Protein AF-A0A943B0F4-F1 (afdb_monomer_lite)

Secondary structure (DSSP, 8-state):
--S--SS--SHHHHHHHHHHHHTTSS-HHHHHHHHHHHHHTTEEEEEEEEE-TTSSEEEEE--SS--TTPBPBBTTB--BEEEEEEEEE-TTT--EE-HHHHHHH--TTPEEEEEEEESSPPPTT--EEEEEPSS-HHHHHT--HHHHHHHHHHT-

Sequence (156 aa):
MKGFPKVIKTKSDLVNTFKLVKRGRLEKEDWLAAVEKLENQNWIMCPVIELSEDRKTVTIMYCAEVEEGQKIKNGAVYPTVQGIKIVHINKDTGEEQTAAENLETGQNNDIVHTVLSISKALNMGSTEIGIPAEVTFYDRLGITEEEVEAMKGELA

Foldseek 3Di:
DPPQPPADQAPCSLVVVLVCCVVVNDPLVVSVVRVVVLQLVQFDKWFWPDADPQQQKTKTQDDPLDDAQFWKDAPVDTWGFHDKDKWWAAPVPRDTDDPVVCVVVVDPRTGIIIMTGTPHHHDPPGGIMTDGDPAGSCNSHVHDPVRVVVSNVVVD

Structure (mmCIF, N/CA/C/O backbone):
data_AF-A0A943B0F4-F1
#
_entry.id   AF-A0A943B0F4-F1
#
loop_
_atom_site.group_PDB
_atom_site.id
_atom_site.type_symbol
_atom_site.label_atom_id
_atom_site.label_alt_id
_atom_site.label_comp_id
_atom_site.label_asym_id
_atom_site.label_entity_id
_atom_site.label_seq_id
_atom_site.pdbx_PDB_ins_code
_atom_site.Cartn_x
_atom_site.Cartn_y
_atom_site.Cartn_z
_atom_site.occupancy
_atom_site.B_iso_or_equiv
_atom_site.auth_seq_id
_atom_site.auth_comp_id
_atom_site.auth_asym_id
_atom_site.auth_atom_id
_atom_site.pdbx_PDB_model_num
ATOM 1 N N . MET A 1 1 ? 4.539 18.997 -20.593 1.00 51.25 1 MET A N 1
ATOM 2 C CA . MET A 1 1 ? 5.064 17.752 -21.197 1.00 51.25 1 MET A CA 1
ATOM 3 C C . MET A 1 1 ? 4.232 17.389 -22.428 1.00 51.25 1 MET A C 1
ATOM 5 O O . MET A 1 1 ? 3.047 17.110 -22.290 1.00 51.25 1 MET A O 1
ATOM 9 N N . LYS A 1 2 ? 4.793 17.466 -23.645 1.00 51.94 2 LYS A N 1
ATOM 10 C CA . LYS A 1 2 ? 4.123 16.984 -24.872 1.00 51.94 2 LYS A CA 1
ATOM 11 C C . LYS A 1 2 ? 4.517 15.520 -25.083 1.00 51.94 2 LYS A C 1
ATOM 13 O O . LYS A 1 2 ? 5.693 15.243 -25.259 1.00 51.94 2 LYS A O 1
ATOM 18 N N . GLY A 1 3 ? 3.545 14.609 -25.077 1.00 62.16 3 GLY A N 1
ATOM 19 C CA . GLY A 1 3 ? 3.764 13.188 -25.387 1.00 62.16 3 GLY A CA 1
ATOM 20 C C . GLY A 1 3 ? 3.802 12.235 -24.189 1.00 62.16 3 GLY A C 1
ATOM 21 O O . GLY A 1 3 ? 3.846 11.029 -24.412 1.00 62.16 3 GLY A O 1
ATOM 22 N N . PHE A 1 4 ? 3.725 12.731 -22.947 1.00 68.31 4 PHE A N 1
ATOM 23 C CA . PHE A 1 4 ? 3.530 11.863 -21.785 1.00 68.31 4 PHE A CA 1
ATOM 24 C C . PHE A 1 4 ? 2.035 11.557 -21.597 1.00 68.31 4 PHE A C 1
ATOM 26 O O . PHE A 1 4 ? 1.239 12.500 -21.502 1.00 68.31 4 PHE A O 1
ATOM 33 N N . PRO A 1 5 ? 1.612 10.281 -21.577 1.00 67.94 5 PRO A N 1
ATOM 34 C CA . PRO A 1 5 ? 0.228 9.941 -21.294 1.00 67.94 5 PRO A CA 1
ATOM 35 C C . PRO A 1 5 ? -0.136 10.411 -19.885 1.00 67.94 5 PRO A C 1
ATOM 37 O O . PRO A 1 5 ? 0.586 10.169 -18.924 1.00 67.94 5 PRO A O 1
ATOM 40 N N . LYS A 1 6 ? -1.294 11.067 -19.754 1.00 69.38 6 LYS A N 1
ATOM 41 C CA . LYS A 1 6 ? -1.785 11.580 -18.463 1.00 69.38 6 LYS A CA 1
ATOM 42 C C . LYS A 1 6 ? -1.929 10.470 -17.410 1.00 69.38 6 LYS A C 1
ATOM 44 O O . LYS A 1 6 ? -1.858 10.750 -16.217 1.00 69.38 6 LYS A O 1
ATOM 49 N N . VAL A 1 7 ? -2.173 9.235 -17.854 1.00 72.81 7 VAL A N 1
ATOM 50 C CA . VAL A 1 7 ? -2.306 8.038 -17.017 1.00 72.81 7 VAL A CA 1
ATOM 51 C C . VAL A 1 7 ? -1.749 6.840 -17.789 1.00 72.81 7 VAL A C 1
ATOM 53 O O . VAL A 1 7 ? -2.178 6.604 -18.917 1.00 72.81 7 VAL A O 1
ATOM 56 N N . ILE A 1 8 ? -0.832 6.083 -17.184 1.00 85.69 8 ILE A N 1
ATOM 57 C CA . ILE A 1 8 ? -0.381 4.775 -17.683 1.00 85.69 8 ILE A CA 1
ATOM 58 C C . ILE A 1 8 ? -1.457 3.751 -17.305 1.00 85.69 8 ILE A C 1
ATOM 60 O O . ILE A 1 8 ? -1.758 3.599 -16.123 1.00 85.69 8 ILE A O 1
ATOM 64 N N . LYS A 1 9 ? -2.081 3.099 -18.294 1.00 83.75 9 LYS A N 1
ATOM 65 C CA . LYS A 1 9 ? -3.195 2.159 -18.060 1.00 83.75 9 LYS A CA 1
ATOM 66 C C . LYS A 1 9 ? -2.893 0.730 -18.491 1.00 83.75 9 LYS A C 1
ATOM 68 O O . LYS A 1 9 ? -3.594 -0.181 -18.070 1.00 83.75 9 LYS A O 1
ATOM 73 N N . THR A 1 10 ? -1.894 0.537 -19.346 1.00 88.94 10 THR A N 1
ATOM 74 C CA . THR A 1 10 ? -1.542 -0.770 -19.907 1.00 88.94 10 THR A CA 1
ATOM 75 C C . THR A 1 10 ? -0.038 -1.021 -19.820 1.00 88.94 10 THR A C 1
ATOM 77 O O . THR A 1 10 ? 0.756 -0.077 -19.779 1.00 88.94 10 THR A O 1
ATOM 80 N N . LYS A 1 11 ? 0.378 -2.295 -19.873 1.00 90.44 11 LYS A N 1
ATOM 81 C CA . LYS A 1 11 ? 1.797 -2.668 -20.027 1.00 90.44 11 LYS A CA 1
ATOM 82 C C . LYS A 1 11 ? 2.447 -1.974 -21.224 1.00 90.44 11 LYS A C 1
ATOM 84 O O . LYS A 1 11 ? 3.578 -1.504 -21.134 1.00 90.44 11 LYS A O 1
ATOM 89 N N . SER A 1 12 ? 1.716 -1.861 -22.334 1.00 89.62 12 SER A N 1
ATOM 90 C CA . SER A 1 12 ? 2.206 -1.178 -23.534 1.00 89.62 12 SER A CA 1
ATOM 91 C C . SER A 1 12 ? 2.484 0.302 -23.281 1.00 89.62 12 SER A C 1
ATOM 93 O O . SER A 1 12 ? 3.506 0.801 -23.746 1.00 89.62 12 SER A O 1
ATOM 95 N N . ASP A 1 13 ? 1.631 0.998 -22.524 1.00 89.94 13 ASP A N 1
ATOM 96 C CA . ASP A 1 13 ? 1.866 2.401 -22.164 1.00 89.94 13 ASP A CA 1
ATOM 97 C C . ASP A 1 13 ? 3.164 2.552 -21.369 1.00 89.94 13 ASP A C 1
ATOM 99 O O . ASP A 1 13 ? 3.991 3.391 -21.722 1.00 89.94 13 ASP A O 1
ATOM 103 N N . LEU A 1 14 ? 3.372 1.707 -20.353 1.00 90.88 14 LEU A N 1
ATOM 104 C CA . LEU A 1 14 ? 4.563 1.737 -19.498 1.00 90.88 14 LEU A CA 1
ATOM 105 C C . LEU A 1 14 ? 5.852 1.497 -20.301 1.00 90.88 14 LEU A C 1
ATOM 107 O O . LEU A 1 14 ? 6.815 2.258 -20.198 1.00 90.88 14 LEU A O 1
ATOM 111 N N . VAL A 1 15 ? 5.852 0.475 -21.160 1.00 91.44 15 VAL A N 1
ATOM 112 C CA . VAL A 1 15 ? 7.007 0.136 -22.007 1.00 91.44 15 VAL A CA 1
ATOM 113 C C . VAL A 1 15 ? 7.262 1.216 -23.064 1.00 91.44 15 VAL A C 1
ATOM 115 O O . VAL A 1 15 ? 8.411 1.520 -23.396 1.00 91.44 15 VAL A O 1
ATOM 118 N N . ASN A 1 16 ? 6.211 1.812 -23.627 1.00 91.62 16 ASN A N 1
ATOM 119 C CA . ASN A 1 16 ? 6.355 2.863 -24.630 1.00 91.62 16 ASN A CA 1
ATOM 120 C C . ASN A 1 16 ? 6.892 4.159 -24.022 1.00 91.62 16 ASN A C 1
ATOM 122 O O . ASN A 1 16 ? 7.775 4.774 -24.621 1.00 91.62 16 ASN A O 1
ATOM 126 N N . THR A 1 17 ? 6.416 4.563 -22.841 1.00 90.25 17 THR A N 1
ATOM 127 C CA . THR A 1 17 ? 6.952 5.741 -22.147 1.00 90.25 17 THR A CA 1
ATOM 128 C C . THR A 1 17 ? 8.404 5.526 -21.734 1.00 90.25 17 THR A C 1
ATOM 130 O O . THR A 1 17 ? 9.217 6.415 -21.967 1.00 90.25 17 THR A O 1
ATOM 133 N N . PHE A 1 18 ? 8.773 4.326 -21.278 1.00 91.69 18 PHE A N 1
ATOM 134 C CA . PHE A 1 18 ? 10.168 3.955 -21.018 1.00 91.69 18 PHE A CA 1
ATOM 135 C C . PHE A 1 18 ? 11.050 4.103 -22.272 1.00 91.69 18 PHE A C 1
ATOM 137 O O . PHE A 1 18 ? 12.102 4.745 -22.246 1.00 91.69 18 PHE A O 1
ATOM 144 N N . LYS A 1 19 ? 10.590 3.607 -23.430 1.00 91.19 19 LYS A N 1
ATOM 145 C CA . LYS A 1 19 ? 11.293 3.794 -24.715 1.00 91.19 19 LYS A CA 1
ATOM 146 C C . LYS A 1 19 ? 11.441 5.268 -25.105 1.00 91.19 19 LYS A C 1
ATOM 148 O O . LYS A 1 19 ? 12.410 5.611 -25.782 1.00 91.19 19 LYS A O 1
ATOM 153 N N . LEU A 1 20 ? 10.497 6.137 -24.732 1.00 90.19 20 LEU A N 1
ATOM 154 C CA . LEU A 1 20 ? 10.616 7.581 -24.960 1.00 90.19 20 LEU A CA 1
ATOM 155 C C . LEU A 1 20 ? 11.702 8.205 -24.079 1.00 90.19 20 LEU A C 1
ATOM 157 O O . LEU A 1 20 ? 12.449 9.037 -24.598 1.00 90.19 20 LEU A O 1
ATOM 161 N N . VAL A 1 21 ? 11.850 7.758 -22.824 1.00 91.75 21 VAL A N 1
ATOM 162 C CA . VAL A 1 21 ? 12.970 8.165 -21.954 1.00 91.75 21 VAL A CA 1
ATOM 163 C C . VAL A 1 21 ? 14.299 7.785 -22.596 1.00 91.75 21 VAL A C 1
ATOM 165 O O . VAL A 1 21 ? 15.144 8.649 -22.816 1.00 91.75 21 VAL A O 1
ATOM 168 N N . LYS A 1 22 ? 14.452 6.525 -23.030 1.00 91.44 22 LYS A N 1
ATOM 169 C CA . LYS A 1 22 ? 15.684 6.056 -23.700 1.00 91.44 22 LYS A CA 1
ATOM 170 C C . LYS A 1 22 ? 16.023 6.830 -24.977 1.00 91.44 22 LYS A C 1
ATOM 172 O O . LYS A 1 22 ? 17.177 6.873 -25.388 1.00 91.44 22 LYS A O 1
ATOM 177 N N . ARG A 1 23 ? 15.025 7.429 -25.633 1.00 91.44 23 ARG A N 1
ATOM 178 C CA . ARG A 1 23 ? 15.192 8.254 -26.842 1.00 91.44 23 ARG A CA 1
ATOM 179 C C . ARG A 1 23 ? 15.395 9.743 -26.536 1.00 91.44 23 ARG A C 1
ATOM 181 O O . ARG A 1 23 ? 15.400 10.535 -27.476 1.00 91.44 23 ARG A O 1
ATOM 188 N N . GLY A 1 24 ? 15.493 10.132 -25.263 1.00 87.94 24 GLY A N 1
ATOM 189 C CA . GLY A 1 24 ? 15.621 11.527 -24.831 1.00 87.94 24 GLY A CA 1
ATOM 190 C C . GLY A 1 24 ? 14.386 12.382 -25.127 1.00 87.94 24 GLY A C 1
ATOM 191 O O . GLY A 1 24 ? 14.488 13.599 -25.231 1.00 87.94 24 GLY A O 1
ATOM 192 N N . ARG A 1 25 ? 13.218 11.756 -25.329 1.00 87.38 25 ARG A N 1
ATOM 193 C CA . ARG A 1 25 ? 11.948 12.445 -25.629 1.00 87.38 25 ARG A CA 1
ATOM 194 C C . ARG A 1 25 ? 11.052 12.621 -24.404 1.00 87.38 25 ARG A C 1
ATOM 196 O O . ARG A 1 25 ? 9.992 13.232 -24.522 1.00 87.38 25 ARG A O 1
ATOM 203 N N . LEU A 1 26 ? 11.454 12.059 -23.270 1.00 87.62 26 LEU A N 1
ATOM 204 C CA . LEU A 1 26 ? 10.795 12.166 -21.977 1.00 87.62 26 LEU A CA 1
ATOM 205 C C . LEU A 1 26 ? 11.875 12.227 -20.895 1.00 87.62 26 LEU A C 1
ATOM 207 O O . LEU A 1 26 ? 12.893 11.544 -21.017 1.00 87.62 26 LEU A O 1
ATOM 211 N N . GLU A 1 27 ? 11.661 13.032 -19.861 1.00 89.44 27 GLU A N 1
ATOM 212 C CA . GLU A 1 27 ? 12.591 13.113 -18.739 1.00 89.44 27 GLU A CA 1
ATOM 213 C C . GLU A 1 27 ? 12.502 11.839 -17.895 1.00 89.44 27 GLU A C 1
ATOM 215 O O . GLU A 1 27 ? 11.419 11.295 -17.664 1.00 89.44 27 GLU A O 1
ATOM 220 N N . LYS A 1 28 ? 13.653 11.334 -17.440 1.00 90.50 28 LYS A N 1
ATOM 221 C CA . LYS A 1 28 ? 13.685 10.119 -16.616 1.00 90.50 28 LYS A CA 1
ATOM 222 C C . LYS A 1 28 ? 12.927 10.306 -15.303 1.00 90.50 28 LYS A C 1
ATOM 224 O O . LYS A 1 28 ? 12.250 9.387 -14.860 1.00 90.50 28 LYS A O 1
ATOM 229 N N . GLU A 1 29 ? 13.003 11.503 -14.725 1.00 90.19 29 GLU A N 1
ATOM 230 C CA . GLU A 1 29 ? 12.347 11.846 -13.463 1.00 90.19 29 GLU A CA 1
ATOM 231 C C . GLU A 1 29 ? 10.821 11.827 -13.600 1.00 90.19 29 GLU A C 1
ATOM 233 O O . GLU A 1 29 ? 10.146 11.277 -12.735 1.00 90.19 29 GLU A O 1
ATOM 238 N N . ASP A 1 30 ? 10.278 12.306 -14.726 1.00 88.88 30 ASP A N 1
ATOM 239 C CA . ASP A 1 30 ? 8.839 12.232 -15.016 1.00 88.88 30 ASP A CA 1
ATOM 240 C C . ASP A 1 30 ? 8.344 10.785 -15.092 1.00 88.88 30 ASP A C 1
ATOM 242 O O . ASP A 1 30 ? 7.264 10.449 -14.598 1.00 88.88 30 ASP A O 1
ATOM 246 N N . TRP A 1 31 ? 9.133 9.911 -15.725 1.00 91.12 31 TRP A N 1
ATOM 247 C CA . TRP A 1 31 ? 8.792 8.497 -15.824 1.00 91.12 31 TRP A CA 1
ATOM 248 C C . TRP A 1 31 ? 8.869 7.806 -14.461 1.00 91.12 31 TRP A C 1
ATOM 250 O O . TRP A 1 31 ? 7.933 7.097 -14.095 1.00 91.12 31 TRP A O 1
ATOM 260 N N . LEU A 1 32 ? 9.928 8.060 -13.685 1.00 91.31 32 LEU A N 1
ATOM 261 C CA . LEU A 1 32 ? 10.082 7.521 -12.332 1.00 91.31 32 LEU A CA 1
ATOM 262 C C . LEU A 1 32 ? 8.949 7.981 -11.410 1.00 91.31 32 LEU A C 1
ATOM 264 O O . LEU A 1 32 ? 8.356 7.150 -10.732 1.00 91.31 32 LEU A O 1
ATOM 268 N N . ALA A 1 33 ? 8.569 9.260 -11.452 1.00 89.88 33 ALA A N 1
ATOM 269 C CA . ALA A 1 33 ? 7.443 9.782 -10.679 1.00 89.88 33 ALA A CA 1
ATOM 270 C C . ALA A 1 33 ? 6.109 9.122 -11.073 1.00 89.88 33 ALA A C 1
ATOM 272 O O . ALA A 1 33 ? 5.242 8.880 -10.231 1.00 89.88 33 ALA A O 1
ATOM 273 N N . ALA A 1 34 ? 5.921 8.796 -12.355 1.00 89.88 34 ALA A N 1
ATOM 274 C CA . ALA A 1 34 ? 4.735 8.076 -12.800 1.00 89.88 34 ALA A CA 1
ATOM 275 C C . ALA A 1 34 ? 4.721 6.611 -12.348 1.00 89.88 34 ALA A C 1
ATOM 277 O O . ALA A 1 34 ? 3.652 6.109 -11.996 1.00 89.88 34 ALA A O 1
ATOM 278 N N . VAL A 1 35 ? 5.876 5.939 -12.336 1.00 90.56 35 VAL A N 1
ATOM 279 C CA . VAL A 1 35 ? 6.005 4.582 -11.788 1.00 90.56 35 VAL A CA 1
ATOM 280 C C . VAL A 1 35 ? 5.783 4.585 -10.281 1.00 90.56 35 VAL A C 1
ATOM 282 O O . VAL A 1 35 ? 4.968 3.804 -9.807 1.00 90.56 35 VAL A O 1
ATOM 285 N N . GLU A 1 36 ? 6.372 5.526 -9.546 1.00 89.31 36 GLU A N 1
ATOM 286 C CA . GLU A 1 36 ? 6.136 5.681 -8.107 1.00 89.31 36 GLU A CA 1
ATOM 287 C C . GLU A 1 36 ? 4.648 5.921 -7.811 1.00 89.31 36 GLU A C 1
ATOM 289 O O . GLU A 1 36 ? 4.076 5.368 -6.872 1.00 89.31 36 GLU A O 1
ATOM 294 N N . LYS A 1 37 ? 3.961 6.699 -8.656 1.00 88.50 37 LYS A N 1
ATOM 295 C CA . LYS A 1 37 ? 2.512 6.882 -8.548 1.00 88.50 37 LYS A CA 1
ATOM 296 C C . LYS A 1 37 ? 1.732 5.586 -8.788 1.00 88.50 37 LYS A C 1
ATOM 298 O O . LYS A 1 37 ? 0.715 5.389 -8.129 1.00 88.50 37 LYS A O 1
ATOM 303 N N . LEU A 1 38 ? 2.165 4.728 -9.715 1.00 89.75 38 LEU A N 1
ATOM 304 C CA . LEU A 1 38 ? 1.570 3.401 -9.918 1.00 89.75 38 LEU A CA 1
ATOM 305 C C . LEU A 1 38 ? 1.830 2.489 -8.713 1.00 89.75 38 LEU A C 1
ATOM 307 O O . LEU A 1 38 ? 0.905 1.834 -8.246 1.00 89.75 38 LEU A O 1
ATOM 311 N N . GLU A 1 39 ? 3.041 2.504 -8.163 1.00 88.81 39 GLU A N 1
ATOM 312 C CA . GLU A 1 39 ? 3.407 1.754 -6.958 1.00 88.81 39 GLU A CA 1
ATOM 313 C C . GLU A 1 39 ? 2.615 2.210 -5.737 1.00 88.81 39 GLU A C 1
ATOM 315 O O . GLU A 1 39 ? 2.178 1.390 -4.934 1.00 88.81 39 GLU A O 1
ATOM 320 N N . ASN A 1 40 ? 2.349 3.509 -5.610 1.00 88.06 40 ASN A N 1
ATOM 321 C CA . ASN A 1 40 ? 1.488 4.030 -4.555 1.00 88.06 40 ASN A CA 1
ATOM 322 C C . ASN A 1 40 ? 0.030 3.557 -4.690 1.00 88.06 40 ASN A C 1
ATOM 324 O O . ASN A 1 40 ? -0.665 3.512 -3.684 1.00 88.06 40 ASN A O 1
ATOM 328 N N . GLN A 1 41 ? -0.427 3.130 -5.876 1.00 86.69 41 GLN A N 1
ATOM 329 C CA . GLN A 1 41 ? -1.742 2.486 -6.028 1.00 86.69 41 GLN A CA 1
ATOM 330 C C . GLN A 1 41 ? -1.778 1.044 -5.505 1.00 86.69 41 GLN A C 1
ATOM 332 O O . GLN A 1 41 ? -2.866 0.492 -5.386 1.00 86.69 41 GLN A O 1
ATOM 337 N N . ASN A 1 42 ? -0.631 0.435 -5.181 1.00 90.94 42 ASN A N 1
ATOM 338 C CA . ASN A 1 42 ? -0.589 -0.855 -4.480 1.00 90.94 42 ASN A CA 1
ATOM 339 C C . ASN A 1 42 ? -0.958 -0.723 -3.001 1.00 90.94 42 ASN A C 1
ATOM 341 O O . ASN A 1 42 ? -1.013 -1.727 -2.299 1.00 90.94 42 ASN A O 1
ATOM 345 N N . TRP A 1 43 ? -1.172 0.503 -2.524 1.00 92.06 43 TRP A N 1
ATOM 346 C CA . TRP A 1 43 ? -1.506 0.799 -1.145 1.00 92.06 43 TRP A CA 1
ATOM 347 C C . TRP A 1 43 ? -2.845 1.531 -1.093 1.00 92.06 43 TRP A C 1
ATOM 349 O O . TRP A 1 43 ? -3.033 2.576 -1.717 1.00 92.06 43 TRP A O 1
ATOM 359 N N . ILE A 1 44 ? -3.776 0.993 -0.318 1.00 92.00 44 ILE A N 1
ATOM 360 C CA . ILE A 1 44 ? -4.990 1.677 0.108 1.00 92.00 44 ILE A CA 1
ATOM 361 C C . ILE A 1 44 ? -4.573 2.591 1.259 1.00 92.00 44 ILE A C 1
ATOM 363 O O . ILE A 1 44 ? -4.274 2.129 2.360 1.00 92.00 44 ILE A O 1
ATOM 367 N N . MET A 1 45 ? -4.468 3.890 0.982 1.00 91.56 45 MET A N 1
ATOM 368 C CA . MET A 1 45 ? -4.088 4.881 1.988 1.00 91.56 45 MET A CA 1
ATOM 369 C C . MET A 1 45 ? -5.274 5.123 2.925 1.00 91.56 45 MET A C 1
ATOM 371 O O . MET A 1 45 ? -6.245 5.789 2.567 1.00 91.56 45 MET A O 1
ATOM 375 N N . CYS A 1 46 ? -5.197 4.551 4.120 1.00 92.19 46 CYS A N 1
ATOM 376 C CA . CYS A 1 46 ? -6.193 4.673 5.168 1.00 92.19 46 CYS A CA 1
ATOM 377 C C . CYS A 1 46 ? -5.814 5.818 6.117 1.00 92.19 46 CYS A C 1
ATOM 379 O O . CYS A 1 46 ? -4.709 5.809 6.674 1.00 92.19 46 CYS A O 1
ATOM 381 N N . PRO A 1 47 ? -6.708 6.797 6.336 1.00 93.25 47 PRO A N 1
ATOM 382 C CA . PRO A 1 47 ? -6.450 7.890 7.259 1.00 93.25 47 PRO A CA 1
ATOM 383 C C . PRO A 1 47 ? -6.401 7.382 8.703 1.00 93.25 47 PRO A C 1
ATOM 385 O O . PRO A 1 47 ? -7.229 6.572 9.129 1.00 93.25 47 PRO A O 1
ATOM 388 N N . VAL A 1 48 ? -5.425 7.895 9.448 1.00 93.81 48 VAL A N 1
ATOM 389 C CA . VAL A 1 48 ? -5.250 7.650 10.880 1.00 93.81 48 VAL A CA 1
ATOM 390 C C . VAL A 1 48 ? -6.182 8.574 11.652 1.00 93.81 48 VAL A C 1
ATOM 392 O O . VAL A 1 48 ? -6.145 9.790 11.481 1.00 93.81 48 VAL A O 1
ATOM 395 N N . ILE A 1 49 ? -7.012 7.980 12.501 1.00 92.31 49 ILE A N 1
ATOM 396 C CA . ILE A 1 49 ? -7.940 8.676 13.393 1.00 92.31 49 ILE A CA 1
ATOM 397 C C . ILE A 1 49 ? -7.270 8.925 14.743 1.00 92.31 49 ILE A C 1
ATOM 399 O O . ILE A 1 49 ? -7.327 10.028 15.276 1.00 92.31 49 ILE A O 1
ATOM 403 N N . GLU A 1 50 ? -6.593 7.906 15.270 1.00 90.56 50 GLU A N 1
ATOM 404 C CA . GLU A 1 50 ? -5.914 7.963 16.560 1.00 90.56 50 GLU A CA 1
ATOM 405 C C . GLU A 1 50 ? -4.654 7.097 16.536 1.00 90.56 50 GLU A C 1
ATOM 407 O O . GLU A 1 50 ? -4.598 6.061 15.869 1.00 90.56 50 GLU A O 1
ATOM 412 N N . LEU A 1 51 ? -3.631 7.521 17.271 1.00 92.94 51 LEU A N 1
ATOM 413 C CA . LEU A 1 51 ? -2.380 6.795 17.428 1.00 92.94 51 LEU A CA 1
ATOM 414 C C . LEU A 1 51 ? -2.013 6.768 18.909 1.00 92.94 51 LEU A C 1
ATOM 416 O O . LEU A 1 51 ? -1.926 7.819 19.540 1.00 92.94 51 LEU A O 1
ATOM 420 N N . SER A 1 52 ? -1.764 5.575 19.445 1.00 92.81 52 SER A N 1
ATOM 421 C CA . SER A 1 52 ? -1.324 5.403 20.828 1.00 92.81 52 SER A CA 1
ATOM 422 C C . SER A 1 52 ? 0.032 6.069 21.091 1.00 92.81 52 SER A C 1
ATOM 424 O O . SER A 1 52 ? 0.842 6.260 20.179 1.00 92.81 52 SER A O 1
ATOM 426 N N . GLU A 1 53 ? 0.335 6.370 22.356 1.00 88.69 53 GLU A N 1
ATOM 427 C CA . GLU A 1 53 ? 1.611 6.994 22.749 1.00 88.69 53 GLU A CA 1
ATOM 428 C C . GLU A 1 53 ? 2.836 6.145 22.367 1.00 88.69 53 GLU A C 1
ATOM 430 O O . GLU A 1 53 ? 3.862 6.667 21.922 1.00 88.69 53 GLU A O 1
ATOM 435 N N . ASP A 1 54 ? 2.726 4.818 22.482 1.00 91.00 54 ASP A N 1
ATOM 436 C CA . ASP A 1 54 ? 3.770 3.876 22.068 1.00 91.00 54 ASP A CA 1
ATOM 437 C C . ASP A 1 54 ? 3.834 3.685 20.539 1.00 91.00 54 ASP A C 1
ATOM 439 O O . ASP A 1 54 ? 4.780 3.078 20.025 1.00 91.00 54 ASP A O 1
ATOM 443 N N . ARG A 1 55 ? 2.865 4.258 19.807 1.00 92.19 55 ARG A N 1
ATOM 444 C CA . ARG A 1 55 ? 2.700 4.248 18.345 1.00 92.19 55 ARG A CA 1
ATOM 445 C C . ARG A 1 55 ? 2.609 2.852 17.743 1.00 92.19 55 ARG A C 1
ATOM 447 O O . ARG A 1 55 ? 2.920 2.672 16.564 1.00 92.19 55 ARG A O 1
ATOM 454 N N . LYS A 1 56 ? 2.227 1.864 18.551 1.00 94.38 56 LYS A N 1
ATOM 455 C CA . LYS A 1 56 ? 2.036 0.470 18.131 1.00 94.38 56 LYS A CA 1
ATOM 456 C C . LYS A 1 56 ? 0.571 0.062 18.051 1.00 94.38 56 LYS A C 1
ATOM 458 O O . LYS A 1 56 ? 0.289 -1.041 17.594 1.00 94.38 56 LYS A O 1
ATOM 463 N N . THR A 1 57 ? -0.340 0.932 18.470 1.00 94.38 57 THR A N 1
ATOM 464 C CA . THR A 1 57 ? -1.776 0.753 18.282 1.00 94.38 57 THR A CA 1
ATOM 465 C C . THR A 1 57 ? -2.306 1.957 17.525 1.00 94.38 57 THR A C 1
ATOM 467 O O . THR A 1 57 ? -2.116 3.098 17.945 1.00 94.38 57 THR A O 1
ATOM 470 N N . VAL A 1 58 ? -2.919 1.710 16.375 1.00 94.75 58 VAL A N 1
ATOM 471 C CA . VAL A 1 58 ? -3.431 2.762 15.497 1.00 94.75 58 VAL A CA 1
ATOM 472 C C . VAL A 1 58 ? -4.889 2.492 15.175 1.00 94.75 58 VAL A C 1
ATOM 474 O O . VAL A 1 58 ? -5.249 1.380 14.799 1.00 94.75 58 VAL A O 1
ATOM 477 N N . THR A 1 59 ? -5.717 3.517 15.312 1.00 93.88 59 THR A N 1
ATOM 478 C CA . THR A 1 59 ? -7.111 3.508 14.878 1.00 93.88 59 THR A CA 1
ATOM 479 C C . THR A 1 59 ? -7.176 4.197 13.527 1.00 93.88 59 THR A C 1
ATOM 481 O O . THR A 1 59 ? -6.771 5.352 13.392 1.00 93.88 59 THR A O 1
ATOM 484 N N . ILE A 1 60 ? -7.680 3.495 12.522 1.00 94.12 60 ILE A N 1
ATOM 485 C CA . ILE A 1 60 ? -7.900 4.018 11.176 1.00 94.12 60 ILE A CA 1
ATOM 486 C C . ILE A 1 60 ? -9.382 3.997 10.823 1.00 94.12 60 ILE A C 1
ATOM 488 O O . ILE A 1 60 ? -10.179 3.283 11.438 1.00 94.12 60 ILE A O 1
ATOM 492 N N . MET A 1 61 ? -9.745 4.752 9.786 1.00 91.19 61 MET A N 1
ATOM 493 C CA . MET A 1 61 ? -11.038 4.553 9.135 1.00 91.19 61 MET A CA 1
ATOM 494 C C . MET A 1 61 ? -11.180 3.094 8.689 1.00 91.19 61 MET A C 1
ATOM 496 O O . MET A 1 61 ? -10.186 2.473 8.306 1.00 91.19 61 MET A O 1
ATOM 500 N N . TYR A 1 62 ? -12.401 2.554 8.766 1.00 89.62 62 TYR A N 1
ATOM 501 C CA . TYR A 1 62 ? -12.666 1.156 8.439 1.00 89.62 62 TYR A CA 1
ATOM 502 C C . TYR A 1 62 ? -12.039 0.745 7.102 1.00 89.62 62 TYR A C 1
ATOM 504 O O . TYR A 1 62 ? -12.272 1.372 6.067 1.00 89.62 62 TYR A O 1
ATOM 512 N N . CYS A 1 63 ? -11.256 -0.327 7.156 1.00 91.06 63 CYS A N 1
ATOM 513 C CA . CY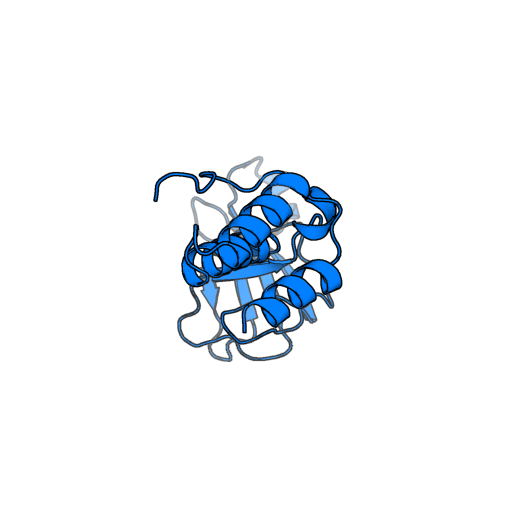S A 1 63 ? -10.653 -0.992 6.012 1.00 91.06 63 CYS A CA 1
ATOM 514 C C . CYS A 1 63 ? -10.861 -2.493 6.201 1.00 91.06 63 CYS A C 1
ATOM 516 O O . CYS A 1 63 ? -10.503 -3.032 7.252 1.00 91.06 63 CYS A O 1
ATOM 518 N N . ALA A 1 64 ? -11.493 -3.133 5.219 1.00 88.88 64 ALA A N 1
ATOM 519 C CA . ALA A 1 64 ? -11.846 -4.551 5.266 1.00 88.88 64 ALA A CA 1
ATOM 520 C C . ALA A 1 64 ? -10.711 -5.443 4.742 1.00 88.88 64 ALA A C 1
ATOM 522 O O . ALA A 1 64 ? -10.657 -6.624 5.056 1.00 88.88 64 ALA A O 1
ATOM 523 N N . GLU A 1 65 ? -9.809 -4.862 3.955 1.00 88.94 65 GLU A N 1
ATOM 524 C CA . GLU A 1 65 ? -8.705 -5.516 3.255 1.00 88.94 65 GLU A CA 1
ATOM 525 C C . GLU A 1 65 ? -7.505 -5.818 4.166 1.00 88.94 65 GLU A C 1
ATOM 527 O O . GLU A 1 65 ? -6.555 -6.483 3.751 1.00 88.94 65 GLU A O 1
ATOM 532 N N . VAL A 1 66 ? -7.524 -5.314 5.404 1.00 92.31 66 VAL A N 1
ATOM 533 C CA . VAL A 1 66 ? -6.448 -5.542 6.367 1.00 92.31 66 VAL A CA 1
ATOM 534 C C . VAL A 1 66 ? -6.563 -6.918 7.013 1.00 92.31 66 VAL A C 1
ATOM 536 O O . VAL A 1 66 ? -7.611 -7.301 7.527 1.00 92.31 66 VAL A O 1
ATOM 539 N N . GLU A 1 67 ? -5.447 -7.639 7.041 1.00 92.38 67 GLU A N 1
ATOM 540 C CA . GLU A 1 67 ? -5.340 -8.974 7.628 1.00 92.38 67 GLU A CA 1
ATOM 541 C C . GLU A 1 67 ? -4.121 -9.081 8.556 1.00 92.38 67 GLU A C 1
ATOM 543 O O . GLU A 1 67 ? -3.118 -8.370 8.415 1.00 92.38 67 GLU A O 1
ATOM 548 N N . GLU A 1 68 ? -4.196 -9.982 9.536 1.00 93.88 68 GLU A N 1
ATOM 549 C CA . GLU A 1 68 ? -3.073 -10.248 10.433 1.00 93.88 68 GLU A CA 1
ATOM 550 C C . GLU A 1 68 ? -1.878 -10.824 9.663 1.00 93.88 68 GLU A C 1
ATOM 552 O O . GLU A 1 68 ? -2.015 -11.598 8.718 1.00 93.88 68 GLU A O 1
ATOM 557 N N . GLY A 1 69 ? -0.669 -10.431 10.059 1.00 93.38 69 GLY A N 1
ATOM 558 C CA . GLY A 1 69 ? 0.564 -10.813 9.374 1.00 93.38 69 GLY A CA 1
ATOM 559 C C . GLY A 1 69 ? 0.896 -9.972 8.135 1.00 93.38 69 GLY A C 1
ATOM 560 O O . GLY A 1 69 ? 2.032 -10.047 7.656 1.00 93.38 69 GLY A O 1
ATOM 561 N N . GLN A 1 70 ? -0.013 -9.120 7.645 1.00 93.88 70 GLN A N 1
ATOM 562 C CA . GLN A 1 70 ? 0.280 -8.225 6.524 1.00 93.88 70 GLN A CA 1
ATOM 563 C C . GLN A 1 70 ? 1.297 -7.144 6.905 1.00 93.88 70 GLN A C 1
ATOM 565 O O . GLN A 1 70 ? 1.312 -6.623 8.025 1.00 93.88 70 GLN A O 1
ATOM 570 N N . LYS A 1 71 ? 2.157 -6.775 5.949 1.00 94.56 71 LYS A N 1
ATOM 571 C CA . LYS A 1 71 ? 3.028 -5.600 6.067 1.00 94.56 71 LYS A CA 1
ATOM 572 C C . LYS A 1 71 ? 2.299 -4.373 5.539 1.00 94.56 71 LYS A C 1
ATOM 574 O O . LYS A 1 71 ? 1.914 -4.349 4.377 1.00 94.56 71 LYS A O 1
ATOM 579 N N . ILE A 1 72 ? 2.186 -3.349 6.372 1.00 94.00 72 ILE A N 1
ATOM 580 C CA . ILE A 1 72 ? 1.585 -2.061 6.012 1.00 94.00 72 ILE A CA 1
ATOM 581 C C . ILE A 1 72 ? 2.683 -1.023 5.775 1.00 94.00 72 ILE A C 1
ATOM 583 O O . ILE A 1 72 ? 3.798 -1.170 6.275 1.00 94.00 72 ILE A O 1
ATOM 587 N N . LYS A 1 73 ? 2.388 0.031 5.018 1.00 94.19 73 LYS A N 1
ATOM 588 C CA . LYS A 1 73 ? 3.313 1.129 4.715 1.00 94.19 73 LYS A CA 1
ATOM 589 C C . LYS A 1 73 ? 3.016 2.338 5.594 1.00 94.19 73 LYS A C 1
ATOM 591 O O . LYS A 1 73 ? 1.884 2.794 5.684 1.00 94.19 73 LYS A O 1
ATOM 596 N N . ASN A 1 74 ? 4.042 2.923 6.192 1.00 92.75 74 ASN A N 1
ATOM 597 C CA . ASN A 1 74 ? 3.956 4.224 6.843 1.00 92.75 74 ASN A CA 1
ATOM 598 C C . ASN A 1 74 ? 5.256 4.986 6.570 1.00 92.75 74 ASN A C 1
ATOM 600 O O . ASN A 1 74 ? 6.264 4.795 7.251 1.00 92.75 74 ASN A O 1
ATOM 604 N N . GLY A 1 75 ? 5.267 5.802 5.513 1.00 87.31 75 GLY A N 1
ATOM 605 C CA . GLY A 1 75 ? 6.496 6.420 5.008 1.00 87.31 75 GLY A CA 1
ATOM 606 C C . GLY A 1 75 ? 7.560 5.366 4.674 1.00 87.31 75 GLY A C 1
ATOM 607 O O . GLY A 1 75 ? 7.309 4.452 3.892 1.00 87.31 75 GLY A O 1
ATOM 608 N N . ALA A 1 76 ? 8.737 5.476 5.297 1.00 87.31 76 ALA A N 1
ATOM 609 C CA . ALA A 1 76 ? 9.835 4.513 5.158 1.00 87.31 76 ALA A CA 1
ATOM 610 C C . ALA A 1 76 ? 9.733 3.296 6.106 1.00 87.31 76 ALA A C 1
ATOM 612 O O . ALA A 1 76 ? 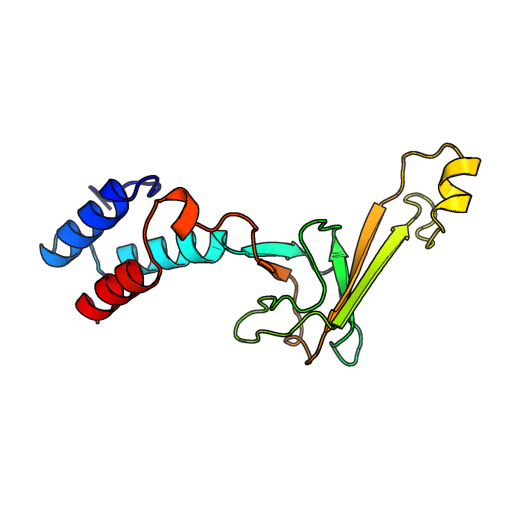10.584 2.405 6.073 1.00 87.31 76 ALA A O 1
ATOM 613 N N . VAL A 1 77 ? 8.724 3.249 6.982 1.00 90.31 77 VAL A N 1
ATOM 614 C CA . VAL A 1 77 ? 8.550 2.186 7.979 1.00 90.31 77 VAL A CA 1
ATOM 615 C C . VAL A 1 77 ? 7.490 1.204 7.493 1.00 90.31 77 VAL A C 1
ATOM 617 O O . VAL A 1 77 ? 6.391 1.598 7.117 1.00 90.31 77 VAL A O 1
ATOM 620 N N . TYR A 1 78 ? 7.818 -0.089 7.549 1.00 93.75 78 TYR A N 1
ATOM 621 C CA . TYR A 1 78 ? 6.925 -1.174 7.125 1.00 93.75 78 TYR A CA 1
ATOM 622 C C . TYR A 1 78 ? 6.594 -2.130 8.280 1.00 93.75 78 TYR A C 1
ATOM 624 O O . TYR A 1 78 ? 7.280 -3.154 8.420 1.00 93.75 78 TYR A O 1
ATOM 632 N N . PRO A 1 79 ? 5.688 -1.764 9.206 1.00 94.50 79 PRO A N 1
ATOM 633 C CA . PRO A 1 79 ? 5.267 -2.636 10.298 1.00 94.50 79 PRO A CA 1
ATOM 634 C C . PRO A 1 79 ? 4.407 -3.802 9.823 1.00 94.50 79 PRO A C 1
ATOM 636 O O . PRO A 1 79 ? 3.857 -3.785 8.728 1.00 94.50 79 PRO A O 1
ATOM 639 N N . THR A 1 80 ? 4.305 -4.817 10.676 1.00 96.50 80 THR A N 1
ATOM 640 C CA . THR A 1 80 ? 3.457 -5.991 10.458 1.00 96.50 80 THR A CA 1
ATOM 641 C C . THR A 1 80 ? 2.250 -5.910 11.376 1.00 96.50 80 THR A C 1
ATOM 643 O O . THR A 1 80 ? 2.430 -5.639 12.564 1.00 96.50 80 THR A O 1
ATOM 646 N N . VAL A 1 81 ? 1.055 -6.159 10.848 1.00 96.38 81 VAL A N 1
ATOM 647 C CA . VAL A 1 81 ? -0.179 -6.260 11.634 1.00 96.38 81 VAL A CA 1
ATOM 648 C C . VAL A 1 81 ? -0.099 -7.498 12.525 1.00 96.38 81 VAL A C 1
ATOM 650 O O . VAL A 1 81 ? 0.169 -8.599 12.051 1.00 96.38 81 VAL A O 1
ATOM 653 N N . GLN A 1 82 ? -0.284 -7.308 13.825 1.00 95.81 82 GLN A N 1
ATOM 654 C CA . GLN A 1 82 ? -0.256 -8.355 14.849 1.00 95.81 82 GLN A CA 1
ATOM 655 C C . GLN A 1 82 ? -1.63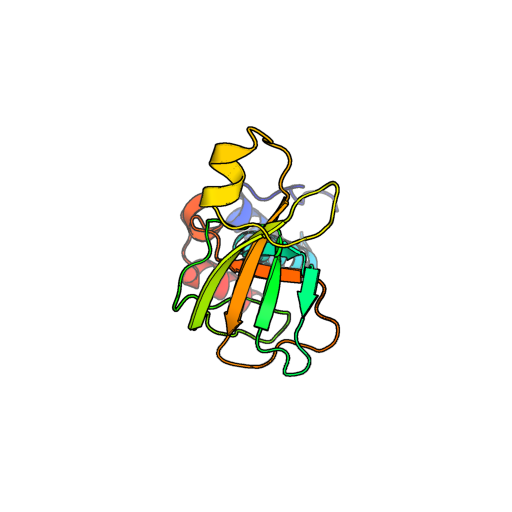7 -8.660 15.421 1.00 95.81 82 GLN A C 1
ATOM 657 O O . GLN A 1 82 ? -1.818 -9.725 15.996 1.00 95.81 82 GLN A O 1
ATOM 662 N N . GLY A 1 83 ? -2.574 -7.723 15.305 1.00 93.31 83 GLY A N 1
ATOM 663 C CA . GLY A 1 83 ? -3.933 -7.889 15.789 1.00 93.31 83 GLY A CA 1
ATOM 664 C C . GLY A 1 83 ? -4.858 -6.871 15.147 1.00 93.31 83 GLY A C 1
ATOM 665 O O . GLY A 1 83 ? -4.440 -5.741 14.871 1.00 93.31 83 GLY A O 1
ATOM 666 N N . ILE A 1 84 ? -6.099 -7.283 14.910 1.00 94.19 84 ILE A N 1
ATOM 667 C CA . ILE A 1 84 ? -7.141 -6.451 14.308 1.00 94.19 84 ILE A CA 1
ATOM 668 C C . ILE A 1 84 ? -8.362 -6.459 15.223 1.00 94.19 84 ILE A C 1
ATOM 670 O O . ILE A 1 84 ? -8.862 -7.516 15.604 1.00 94.19 84 ILE A O 1
ATOM 674 N N . LYS A 1 85 ? -8.872 -5.274 15.556 1.00 91.94 85 LYS A N 1
ATOM 675 C CA . LYS A 1 85 ? -10.141 -5.095 16.266 1.00 91.94 85 LYS A CA 1
ATOM 676 C C . LYS A 1 85 ? -11.013 -4.126 15.475 1.00 91.94 85 LYS A C 1
ATOM 678 O O . LYS A 1 85 ? -10.580 -3.024 15.155 1.00 91.94 85 LYS A O 1
ATOM 683 N N . ILE A 1 86 ? -12.246 -4.522 15.180 1.00 89.00 86 ILE A N 1
ATOM 684 C CA . ILE A 1 86 ? -13.251 -3.628 14.598 1.00 89.00 86 ILE A CA 1
ATOM 685 C C . ILE A 1 86 ? -14.039 -2.992 15.738 1.00 89.00 86 ILE A C 1
ATOM 687 O O . ILE A 1 86 ? -14.495 -3.698 16.638 1.00 89.00 86 ILE A O 1
ATOM 691 N N . VAL A 1 87 ? -14.174 -1.668 15.709 1.00 87.88 87 VAL A N 1
ATOM 692 C CA . VAL A 1 87 ? -14.948 -0.911 16.699 1.00 87.88 87 VAL A CA 1
ATOM 693 C C . VAL A 1 87 ? -16.065 -0.149 16.001 1.00 87.88 87 VAL A C 1
ATOM 695 O O . VAL A 1 87 ? -15.862 0.429 14.931 1.00 87.88 87 VAL A O 1
ATOM 698 N N . HIS A 1 88 ? -17.249 -0.171 16.606 1.00 83.88 88 HIS A N 1
ATOM 699 C CA . HIS A 1 88 ? -18.400 0.611 16.172 1.00 83.88 88 HIS A CA 1
ATOM 700 C C . HIS A 1 88 ? -18.522 1.805 17.110 1.00 83.88 88 HIS A C 1
ATOM 702 O O . HIS A 1 88 ? -18.493 1.627 18.323 1.00 83.88 88 HIS A O 1
ATOM 708 N N . ILE A 1 89 ? -18.607 3.015 16.568 1.00 83.81 89 ILE A N 1
ATOM 709 C CA . ILE A 1 89 ? -18.749 4.246 17.345 1.00 83.81 89 ILE A CA 1
ATOM 710 C C . ILE A 1 89 ? -20.087 4.881 17.008 1.00 83.81 89 ILE A C 1
ATOM 712 O O . ILE A 1 89 ? -20.362 5.172 15.840 1.00 83.81 89 ILE A O 1
ATOM 716 N N . ASN A 1 90 ? -20.888 5.157 18.032 1.00 81.56 90 ASN A N 1
ATOM 717 C CA . ASN A 1 90 ? -22.136 5.879 17.860 1.00 81.56 90 ASN A CA 1
ATOM 718 C C . ASN A 1 90 ? -21.852 7.305 17.357 1.00 81.56 90 ASN A C 1
ATOM 720 O O . ASN A 1 90 ? -21.104 8.049 17.993 1.00 81.56 90 ASN A O 1
ATOM 724 N N . LYS A 1 91 ? -22.449 7.723 16.235 1.00 74.75 91 LYS A N 1
ATOM 725 C CA . LYS A 1 91 ? -22.224 9.081 15.699 1.00 74.75 91 LYS A CA 1
ATOM 726 C C . LYS A 1 91 ? -22.705 10.198 16.614 1.00 74.75 91 LYS A C 1
ATOM 728 O O . LYS A 1 91 ? -22.129 11.282 16.570 1.00 74.75 91 LYS A O 1
ATOM 733 N N . ASP A 1 92 ? -23.768 9.961 17.374 1.00 76.81 92 ASP A N 1
ATOM 734 C CA . ASP A 1 92 ? -24.430 10.987 18.173 1.00 76.81 92 ASP A CA 1
ATOM 735 C C . ASP A 1 92 ? -23.760 11.156 19.544 1.00 76.81 92 ASP A C 1
ATOM 737 O O . ASP A 1 92 ? -23.648 12.281 20.033 1.00 76.81 92 ASP A O 1
ATOM 741 N N . THR A 1 93 ? -23.278 10.064 20.152 1.00 78.00 93 THR A N 1
ATOM 742 C CA . THR A 1 93 ? -22.638 10.100 21.484 1.00 78.00 93 THR A CA 1
ATOM 743 C C . THR A 1 93 ? -21.112 10.021 21.450 1.00 78.00 93 THR A C 1
ATOM 745 O O . THR A 1 93 ? -20.463 10.470 22.392 1.00 78.00 93 THR A O 1
ATOM 748 N N . GLY A 1 94 ? -20.521 9.497 20.371 1.00 72.94 94 GLY A N 1
ATOM 749 C CA . GLY A 1 94 ? -19.078 9.263 20.259 1.00 72.94 94 GLY A CA 1
ATOM 750 C C . GLY A 1 94 ? -18.568 8.067 21.073 1.00 72.94 94 GLY A C 1
ATOM 751 O O . GLY A 1 94 ? -17.358 7.899 21.204 1.00 72.94 94 GLY A O 1
ATOM 752 N N . GLU A 1 95 ? -19.462 7.247 21.627 1.00 76.19 95 GLU A N 1
ATOM 753 C CA . GLU A 1 95 ? -19.116 6.098 22.470 1.00 76.19 95 GLU A CA 1
ATOM 754 C C . GLU A 1 95 ? -18.938 4.815 21.639 1.00 76.19 95 GLU A C 1
ATOM 756 O O . GLU A 1 95 ? -19.640 4.608 20.644 1.00 76.19 95 GLU A O 1
ATOM 761 N N . GLU A 1 96 ? -17.998 3.948 22.043 1.00 73.88 96 GLU A N 1
ATOM 762 C CA . GLU A 1 96 ? -17.827 2.612 21.450 1.00 73.88 96 GLU A CA 1
ATOM 763 C C . GLU A 1 96 ? -19.027 1.731 21.817 1.00 73.88 96 GLU A C 1
ATOM 765 O O . GLU A 1 96 ? -19.384 1.611 22.988 1.00 73.88 96 GLU A O 1
ATOM 770 N N . GLN A 1 97 ? -19.627 1.095 20.815 1.00 69.44 97 GLN A N 1
ATOM 771 C CA . GLN A 1 97 ? -20.745 0.173 20.958 1.00 69.44 97 GLN A CA 1
ATOM 772 C C . GLN A 1 97 ? -20.318 -1.230 20.540 1.00 69.44 97 GLN A C 1
ATOM 774 O O . GLN A 1 97 ? -19.532 -1.431 19.608 1.00 69.44 97 GLN A O 1
ATOM 779 N N . THR A 1 98 ? -20.861 -2.235 21.218 1.00 63.75 98 THR A N 1
ATOM 780 C CA . THR A 1 98 ? -20.717 -3.620 20.780 1.00 63.75 98 THR A CA 1
ATOM 781 C C . THR A 1 98 ? -21.649 -3.907 19.602 1.00 63.75 98 THR A C 1
ATOM 783 O O . THR A 1 98 ? -22.719 -3.315 19.457 1.00 63.75 98 THR A O 1
ATOM 786 N N . ALA A 1 99 ? -21.283 -4.882 18.764 1.00 60.28 99 ALA A N 1
ATOM 787 C CA . ALA A 1 99 ? -22.127 -5.309 17.645 1.00 60.28 99 ALA A CA 1
ATOM 788 C C . ALA A 1 99 ? -23.538 -5.770 18.085 1.00 60.28 99 ALA A C 1
ATOM 790 O O . ALA A 1 99 ? -24.475 -5.711 17.292 1.00 60.28 99 ALA A O 1
ATOM 791 N N . ALA A 1 100 ? -23.699 -6.210 19.340 1.00 59.28 100 ALA A N 1
ATOM 792 C CA . ALA A 1 100 ? -24.985 -6.605 19.912 1.00 59.28 100 ALA A CA 1
ATOM 793 C C . ALA A 1 100 ? -25.887 -5.398 20.237 1.00 59.28 100 ALA A C 1
ATOM 795 O O . ALA A 1 100 ? -27.061 -5.412 19.876 1.00 59.28 100 ALA A O 1
ATOM 796 N N . GLU A 1 101 ? -25.334 -4.333 20.826 1.00 58.16 101 GLU A N 1
ATOM 797 C CA . GLU A 1 101 ? -26.074 -3.099 21.161 1.00 58.16 101 GLU A CA 1
ATOM 798 C C . GLU A 1 101 ? -26.600 -2.375 19.906 1.00 58.16 101 GLU A C 1
ATOM 800 O O . GLU A 1 101 ? -27.649 -1.727 19.922 1.00 58.16 101 GLU A O 1
ATOM 805 N N . ASN A 1 102 ? -25.905 -2.545 18.782 1.00 54.12 102 ASN A N 1
ATOM 806 C CA . ASN A 1 102 ? -26.292 -1.997 17.484 1.00 54.12 102 ASN A CA 1
ATOM 807 C C . ASN A 1 102 ? -27.567 -2.659 16.912 1.00 54.12 102 ASN A C 1
ATOM 809 O O . ASN A 1 102 ? -28.463 -1.998 16.385 1.00 54.12 102 ASN A O 1
ATOM 813 N N . LEU A 1 103 ? -27.697 -3.981 17.080 1.00 53.09 103 LEU A N 1
ATOM 814 C CA . LEU A 1 103 ? -28.864 -4.747 16.622 1.00 53.09 103 LEU A CA 1
ATOM 815 C C . LEU A 1 103 ? -30.147 -4.400 17.395 1.00 53.09 103 LEU A C 1
ATOM 817 O O . LEU A 1 103 ? -31.235 -4.480 16.825 1.00 53.09 103 LEU A O 1
ATOM 821 N N . GLU A 1 104 ? -30.033 -4.010 18.667 1.00 51.62 104 GLU A N 1
ATOM 822 C CA . GLU A 1 104 ? -31.181 -3.681 19.526 1.00 51.62 104 GLU A CA 1
ATOM 823 C C . GLU A 1 104 ? -31.712 -2.255 19.315 1.00 51.62 104 GLU A C 1
ATOM 825 O O . GLU A 1 104 ? -32.907 -2.011 19.487 1.00 51.62 104 GLU A O 1
ATOM 830 N N . THR A 1 105 ? -30.858 -1.311 18.912 1.00 52.97 105 THR A N 1
ATOM 831 C CA . THR A 1 105 ? -31.238 0.105 18.748 1.00 52.97 105 THR A CA 1
ATOM 832 C C . THR A 1 105 ? -31.780 0.442 17.355 1.00 52.97 105 THR A C 1
ATOM 834 O O . THR A 1 105 ? -32.427 1.477 17.183 1.00 52.97 105 THR A O 1
ATOM 837 N N . GLY A 1 106 ? -31.552 -0.414 16.350 1.00 49.72 106 GLY A N 1
ATOM 838 C CA . GLY A 1 106 ? -31.984 -0.182 14.964 1.00 49.72 106 GLY A CA 1
ATOM 839 C C . GLY A 1 106 ? -31.296 1.014 14.286 1.00 49.72 106 GLY A C 1
ATOM 840 O O . GLY A 1 106 ? -31.716 1.443 13.206 1.00 49.72 106 GLY A O 1
ATOM 841 N N . GLN A 1 107 ? -30.252 1.568 14.909 1.00 53.38 107 GLN A N 1
ATOM 842 C CA . GLN A 1 107 ? -29.537 2.748 14.442 1.00 53.38 107 GLN A CA 1
ATOM 843 C C . GLN A 1 107 ? -28.450 2.341 13.438 1.00 53.38 107 GLN A C 1
ATOM 845 O O . GLN A 1 107 ? -27.348 1.969 13.801 1.00 53.38 107 GLN A O 1
ATOM 850 N N . ASN A 1 108 ? -28.724 2.488 12.139 1.00 55.44 108 ASN A N 1
ATOM 851 C CA . ASN A 1 108 ? -27.721 2.327 11.069 1.00 55.44 108 ASN A CA 1
ATOM 852 C C . ASN A 1 108 ? -26.715 3.506 10.998 1.00 55.44 108 ASN A C 1
ATOM 854 O O . ASN A 1 108 ? -26.249 3.864 9.915 1.00 55.44 108 ASN A O 1
ATOM 858 N N . ASN A 1 109 ? -26.420 4.169 12.120 1.00 62.59 109 ASN A N 1
ATOM 859 C CA . ASN A 1 109 ? -25.701 5.445 12.127 1.00 62.59 109 ASN A CA 1
ATOM 860 C C . ASN A 1 109 ? -24.246 5.360 12.587 1.00 62.59 109 ASN A C 1
ATOM 862 O O . ASN A 1 109 ? -23.577 6.388 12.573 1.00 62.59 109 ASN A O 1
ATOM 866 N N . ASP A 1 110 ? -23.721 4.190 12.922 1.00 73.06 110 ASP A N 1
ATOM 867 C CA . ASP A 1 110 ? -22.380 4.094 13.496 1.00 73.06 110 ASP A CA 1
ATOM 868 C C . ASP A 1 110 ? -21.261 4.439 12.507 1.00 73.06 110 ASP A C 1
ATOM 870 O O . ASP A 1 110 ? -21.351 4.214 11.295 1.00 73.06 110 ASP A O 1
ATOM 874 N N . ILE A 1 111 ? -20.169 4.986 13.039 1.00 83.94 111 ILE A N 1
ATOM 875 C CA . ILE A 1 111 ? -18.878 5.033 12.354 1.00 83.94 111 ILE A CA 1
ATOM 876 C C . ILE A 1 111 ? -18.130 3.761 12.721 1.00 83.94 111 ILE A C 1
ATOM 878 O O . ILE A 1 111 ? -17.900 3.486 13.895 1.00 83.94 111 ILE A O 1
ATOM 882 N N . VAL A 1 112 ? -17.721 2.999 11.714 1.00 87.06 112 VAL A N 1
ATOM 883 C CA . VAL A 1 112 ? -16.868 1.830 11.919 1.00 87.06 112 VAL A CA 1
ATOM 884 C C . VAL A 1 112 ? -15.411 2.261 11.765 1.00 87.06 112 VAL A C 1
ATOM 886 O O . VAL A 1 112 ? -15.055 2.953 10.806 1.00 87.06 112 VAL A O 1
ATOM 889 N N . HIS A 1 113 ? -14.564 1.846 12.700 1.00 91.25 113 HIS A N 1
ATOM 890 C CA . HIS A 1 113 ? -13.115 2.005 12.621 1.00 91.25 113 HIS A CA 1
ATOM 891 C C . HIS A 1 113 ? -12.419 0.652 12.741 1.00 91.25 113 HIS A C 1
ATOM 893 O O . HIS A 1 113 ? -12.945 -0.292 13.338 1.00 91.25 113 HIS A O 1
ATOM 899 N N . THR A 1 114 ? -11.202 0.587 12.208 1.00 93.56 114 THR A N 1
ATOM 900 C CA . THR A 1 114 ? -10.319 -0.563 12.385 1.00 93.56 114 THR A CA 1
ATOM 901 C C . THR A 1 114 ? -9.162 -0.164 13.293 1.00 93.56 114 THR A C 1
ATOM 903 O O . THR A 1 114 ? -8.420 0.770 12.997 1.00 93.56 114 THR A O 1
ATOM 906 N N . VAL A 1 115 ? -9.001 -0.872 14.406 1.00 93.94 115 VAL A N 1
ATOM 907 C CA . VAL A 1 115 ? -7.878 -0.725 15.331 1.00 93.94 115 VAL A CA 1
ATOM 908 C C . VAL A 1 115 ? -6.860 -1.813 15.021 1.00 93.94 115 VAL A C 1
ATOM 910 O O . VAL A 1 115 ? -7.182 -3.002 15.029 1.00 93.94 115 VAL A O 1
ATOM 913 N N . LEU A 1 116 ? -5.628 -1.402 14.746 1.00 95.06 116 LEU A N 1
ATOM 914 C CA . LEU A 1 116 ? -4.524 -2.279 14.386 1.00 95.06 116 LEU A CA 1
ATOM 915 C C . LEU A 1 116 ? -3.454 -2.237 15.470 1.00 95.06 116 LEU A C 1
ATOM 917 O O . LEU A 1 116 ? -2.932 -1.170 15.798 1.00 95.06 116 LEU A O 1
ATOM 921 N N . SER A 1 117 ? -3.072 -3.408 15.968 1.00 95.94 117 SER A N 1
ATOM 922 C CA . SER A 1 117 ? -1.843 -3.591 16.738 1.00 95.94 117 SER A CA 1
ATOM 923 C C . SER A 1 117 ? -0.720 -3.989 15.791 1.00 95.94 117 SER A C 1
ATOM 925 O O . SER A 1 117 ? -0.897 -4.881 14.963 1.00 95.94 117 SER A O 1
ATOM 927 N N . ILE A 1 118 ? 0.439 -3.344 15.890 1.00 95.94 118 ILE A N 1
ATOM 928 C CA . ILE A 1 118 ? 1.534 -3.508 14.930 1.00 95.94 118 ILE A CA 1
ATOM 929 C C . ILE A 1 118 ? 2.877 -3.826 15.592 1.00 95.94 118 ILE A C 1
ATOM 931 O O . ILE A 1 118 ? 3.186 -3.401 16.703 1.00 95.94 118 ILE A O 1
ATOM 935 N N . SER A 1 119 ? 3.734 -4.532 14.853 1.00 94.81 119 SER A N 1
ATOM 936 C CA . SER A 1 119 ? 5.003 -5.072 15.360 1.00 94.81 119 SER A CA 1
ATOM 937 C C . SER A 1 119 ? 6.060 -4.028 15.733 1.00 94.81 119 SER A C 1
ATOM 939 O O . SER A 1 119 ? 6.988 -4.326 16.490 1.00 94.81 119 SER A O 1
ATOM 941 N N . LYS A 1 120 ? 5.950 -2.800 15.221 1.00 93.62 120 LYS A N 1
ATOM 942 C CA . LYS A 1 120 ? 6.870 -1.690 15.506 1.00 93.62 120 LYS A CA 1
ATOM 943 C C . LYS A 1 120 ? 6.156 -0.350 15.424 1.00 93.62 120 LYS A C 1
ATOM 945 O O . LYS A 1 120 ? 5.147 -0.233 14.741 1.00 93.62 120 LYS A O 1
ATOM 950 N N . ALA A 1 121 ? 6.721 0.642 16.104 1.00 93.19 121 ALA A N 1
ATOM 951 C CA . ALA A 1 121 ? 6.167 1.986 16.176 1.00 93.19 121 ALA A CA 1
ATOM 952 C C . ALA A 1 121 ? 6.047 2.643 14.791 1.00 93.19 121 ALA A C 1
ATOM 954 O O . ALA A 1 121 ? 6.982 2.568 13.987 1.00 93.19 121 ALA A O 1
ATOM 955 N N . LEU A 1 122 ? 4.927 3.330 14.551 1.00 92.62 122 LEU A N 1
ATOM 956 C CA . LEU A 1 122 ? 4.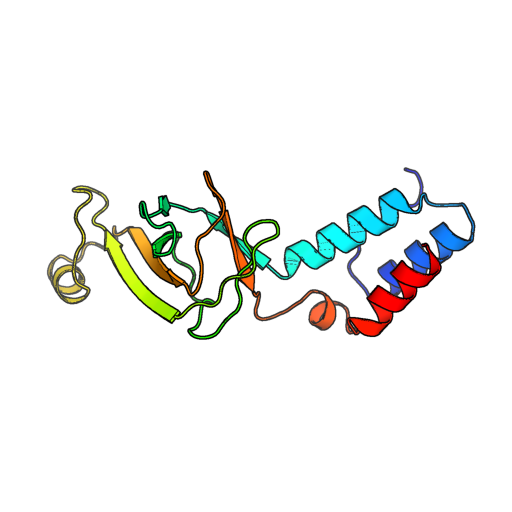760 4.226 13.405 1.00 92.62 122 LEU A CA 1
ATOM 957 C C . LEU A 1 122 ? 5.629 5.481 13.529 1.00 92.62 122 LEU A C 1
ATOM 959 O O . LEU A 1 122 ? 6.113 5.852 14.608 1.00 92.62 122 LEU A O 1
ATOM 963 N N . ASN A 1 123 ? 5.783 6.185 12.408 1.00 90.75 123 ASN A N 1
ATOM 964 C CA . ASN A 1 123 ? 6.389 7.507 12.413 1.00 90.75 123 ASN A CA 1
ATOM 965 C C . ASN A 1 123 ? 5.559 8.474 13.262 1.00 90.75 123 ASN A C 1
ATOM 967 O O . ASN A 1 123 ? 4.331 8.391 13.344 1.00 90.75 123 ASN A O 1
ATOM 971 N N . MET A 1 124 ? 6.250 9.401 13.919 1.00 88.06 124 MET A N 1
ATOM 972 C CA . MET A 1 124 ? 5.598 10.441 14.709 1.00 88.06 124 MET A CA 1
ATOM 973 C C . MET A 1 124 ? 4.779 11.354 13.787 1.00 88.06 124 MET A C 1
ATOM 975 O O . MET A 1 124 ? 5.283 11.766 12.746 1.00 88.06 124 MET A O 1
ATOM 979 N N . GLY A 1 125 ? 3.531 11.650 14.160 1.00 85.38 125 GLY A N 1
ATOM 980 C CA . GLY A 1 125 ? 2.635 12.483 13.348 1.00 85.38 125 GLY A CA 1
ATOM 981 C C . GLY A 1 125 ? 2.078 11.794 12.097 1.00 85.38 125 GLY A C 1
ATOM 982 O O . GLY A 1 125 ? 1.717 12.474 11.143 1.00 85.38 125 GLY A O 1
ATOM 983 N N . SER A 1 126 ? 2.027 10.458 12.073 1.00 88.94 126 SER A N 1
ATOM 984 C CA . SER A 1 126 ? 1.422 9.709 10.966 1.00 88.94 126 SER A CA 1
ATOM 985 C C . SER A 1 126 ? -0.057 10.055 10.798 1.00 88.94 126 SER A C 1
ATOM 987 O O . SER A 1 126 ? -0.854 9.776 11.687 1.00 88.94 126 SER A O 1
ATOM 989 N N . THR A 1 127 ? -0.415 10.622 9.648 1.00 92.12 127 THR A N 1
ATOM 990 C CA . THR A 1 127 ? -1.802 10.962 9.283 1.00 92.12 127 THR A CA 1
ATOM 991 C C . THR A 1 127 ? -2.479 9.889 8.437 1.00 92.12 127 THR A C 1
ATOM 993 O O . THR A 1 127 ? -3.700 9.868 8.328 1.00 92.12 127 THR A O 1
ATOM 996 N N . GLU A 1 128 ? -1.700 9.005 7.819 1.00 93.00 128 GLU A N 1
ATOM 997 C CA . GLU A 1 128 ? -2.181 7.931 6.954 1.00 93.00 128 GLU A CA 1
ATOM 998 C C . GLU A 1 128 ? -1.240 6.721 7.006 1.00 93.00 128 GLU A C 1
ATOM 1000 O O . GLU A 1 128 ? -0.034 6.838 7.270 1.00 93.00 128 GLU A O 1
ATOM 1005 N N . ILE A 1 129 ? -1.807 5.545 6.751 1.00 93.94 129 ILE A N 1
ATOM 1006 C CA . ILE A 1 129 ? -1.078 4.290 6.571 1.00 93.94 129 ILE A CA 1
ATOM 1007 C C . ILE A 1 129 ? -1.546 3.612 5.285 1.00 93.94 129 ILE A C 1
ATOM 1009 O O . ILE A 1 129 ? -2.720 3.659 4.944 1.00 93.94 129 ILE A O 1
ATOM 1013 N N . GLY A 1 130 ? -0.631 2.980 4.563 1.00 94.12 130 GLY A N 1
ATOM 1014 C CA . GLY A 1 130 ? -0.941 2.191 3.380 1.00 94.12 130 GLY A CA 1
ATOM 1015 C C . GLY A 1 130 ? -1.210 0.740 3.754 1.00 94.12 130 GLY A C 1
ATOM 1016 O O . GLY A 1 130 ? -0.290 0.043 4.183 1.00 94.12 130 GLY A O 1
ATOM 1017 N N . ILE A 1 131 ? -2.438 0.275 3.558 1.00 93.81 131 ILE A N 1
ATOM 1018 C CA . ILE A 1 131 ? -2.788 -1.150 3.599 1.00 93.81 131 ILE A CA 1
ATOM 1019 C C . ILE A 1 131 ? -2.526 -1.739 2.206 1.00 93.81 131 ILE A C 1
ATOM 1021 O O . ILE A 1 131 ? -2.852 -1.080 1.220 1.00 93.81 131 ILE A O 1
ATOM 1025 N N . PRO A 1 132 ? -1.887 -2.911 2.069 1.00 91.31 132 PRO A N 1
ATOM 1026 C CA . PRO A 1 132 ? -1.655 -3.503 0.754 1.00 91.31 132 PRO A CA 1
ATOM 1027 C C . PRO A 1 132 ? -2.987 -3.762 0.037 1.00 91.31 132 PRO A C 1
ATOM 1029 O O . PRO A 1 132 ? -3.911 -4.332 0.608 1.00 91.31 132 PRO A O 1
ATOM 1032 N N . ALA A 1 133 ? -3.088 -3.328 -1.217 1.00 89.56 133 ALA A 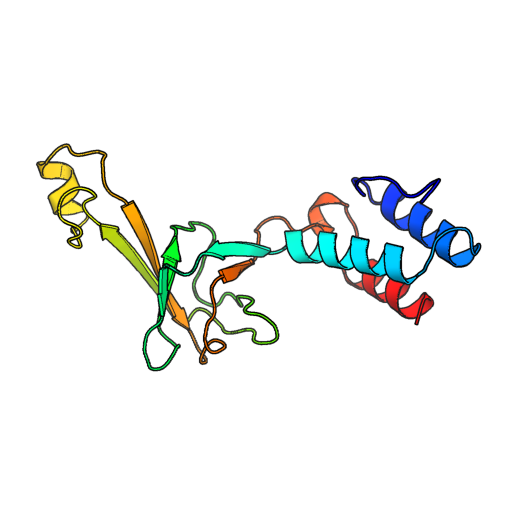N 1
ATOM 1033 C CA . ALA A 1 133 ? -4.242 -3.611 -2.057 1.00 89.56 133 ALA A CA 1
ATOM 1034 C C . ALA A 1 133 ? -4.202 -5.071 -2.530 1.00 89.56 133 ALA A C 1
ATOM 1036 O O . ALA A 1 133 ? -3.145 -5.557 -2.930 1.00 89.56 133 ALA A O 1
ATOM 1037 N N . GLU A 1 134 ? -5.359 -5.737 -2.560 1.00 86.12 134 GLU A N 1
ATOM 1038 C CA . GLU A 1 134 ? -5.485 -7.117 -3.059 1.00 86.12 1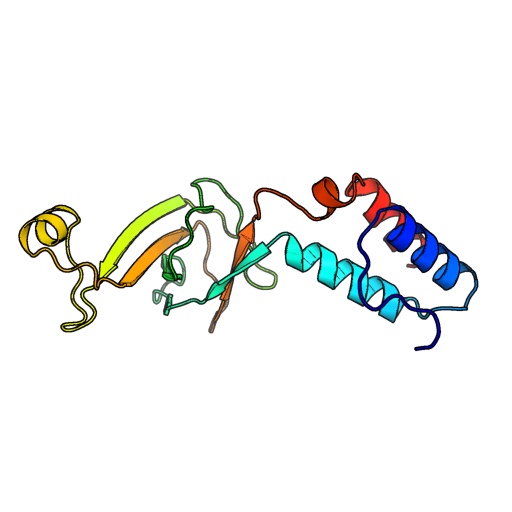34 GLU A CA 1
ATOM 1039 C C . GLU A 1 134 ? -5.019 -7.246 -4.518 1.00 86.12 134 GLU A C 1
ATOM 1041 O O . GLU A 1 134 ? -4.373 -8.219 -4.895 1.00 86.12 134 GLU A O 1
ATOM 1046 N N . VAL A 1 135 ? -5.315 -6.229 -5.334 1.00 86.00 135 VAL A N 1
ATOM 1047 C CA . VAL A 1 135 ? -4.915 -6.176 -6.741 1.00 86.00 135 VAL A CA 1
ATOM 1048 C C . VAL A 1 135 ? -3.884 -5.073 -6.932 1.00 86.00 135 VAL A C 1
ATOM 1050 O O . VAL A 1 135 ? -4.204 -3.879 -6.913 1.00 86.00 135 VAL A O 1
ATOM 1053 N N . THR A 1 136 ? -2.639 -5.463 -7.178 1.00 88.19 136 THR A N 1
ATOM 1054 C CA . THR A 1 136 ? -1.550 -4.513 -7.410 1.00 88.19 136 THR A CA 1
ATOM 1055 C C . THR A 1 136 ? -1.591 -3.955 -8.839 1.00 88.19 136 THR A C 1
ATOM 1057 O O . THR A 1 136 ? -2.302 -4.436 -9.727 1.00 88.19 136 THR A O 1
ATOM 1060 N N . PHE A 1 137 ? -0.831 -2.896 -9.121 1.00 89.38 137 PHE A N 1
ATOM 1061 C CA . PHE A 1 137 ? -0.644 -2.426 -10.493 1.00 89.38 137 PHE A CA 1
ATOM 1062 C C . PHE A 1 137 ? 0.106 -3.460 -11.349 1.00 89.38 137 PHE A C 1
ATOM 1064 O O . PHE A 1 137 ? -0.127 -3.495 -12.555 1.00 89.38 137 PHE A O 1
ATOM 1071 N N . TYR A 1 138 ? 0.941 -4.314 -10.747 1.00 89.44 138 TYR A N 1
ATOM 1072 C CA . TYR A 1 138 ? 1.590 -5.434 -11.431 1.00 89.44 138 TYR A CA 1
ATOM 1073 C C . TYR A 1 138 ? 0.541 -6.384 -12.009 1.00 89.44 138 TYR A C 1
ATOM 1075 O O . TYR A 1 138 ? 0.546 -6.652 -13.213 1.00 89.44 138 TYR A O 1
ATOM 1083 N N . ASP A 1 139 ? -0.442 -6.761 -11.186 1.00 89.50 139 ASP A N 1
ATOM 1084 C CA . ASP A 1 139 ? -1.567 -7.608 -11.590 1.00 89.50 139 ASP A CA 1
ATOM 1085 C C . ASP A 1 139 ? -2.429 -6.925 -12.658 1.00 89.50 139 ASP A C 1
ATOM 1087 O O . ASP A 1 139 ? -2.738 -7.516 -13.694 1.00 89.50 139 ASP A O 1
ATOM 1091 N N . ARG A 1 140 ? -2.769 -5.641 -12.460 1.00 88.44 140 ARG A N 1
ATOM 1092 C CA . ARG A 1 140 ? -3.597 -4.877 -13.416 1.00 88.44 140 ARG A CA 1
ATOM 1093 C C . ARG A 1 140 ? -2.932 -4.692 -14.774 1.00 88.44 140 ARG A C 1
ATOM 1095 O O . ARG A 1 140 ? -3.622 -4.687 -15.792 1.00 88.44 140 ARG A O 1
ATOM 1102 N N . LEU A 1 141 ? -1.618 -4.476 -14.801 1.00 89.50 141 LEU A N 1
ATOM 1103 C CA . LEU A 1 141 ? -0.877 -4.293 -16.046 1.00 89.50 141 LEU A CA 1
ATOM 1104 C C . LEU A 1 141 ? -0.413 -5.625 -16.650 1.00 89.50 141 LEU A C 1
ATOM 1106 O O . LEU A 1 141 ? -0.064 -5.641 -17.830 1.00 89.50 141 LEU A O 1
ATOM 1110 N N . GLY A 1 142 ? -0.409 -6.724 -15.891 1.00 89.25 142 GLY A N 1
ATOM 1111 C CA . GLY A 1 142 ? 0.180 -7.995 -16.314 1.00 89.25 142 GLY A CA 1
ATOM 1112 C C . GLY A 1 142 ? 1.695 -7.883 -16.515 1.00 89.25 142 GLY A C 1
ATOM 1113 O O . GLY A 1 142 ? 2.233 -8.347 -17.526 1.00 89.25 142 GLY A O 1
ATOM 1114 N N . ILE A 1 143 ? 2.372 -7.184 -15.603 1.00 91.25 143 ILE A N 1
ATOM 1115 C CA . ILE A 1 143 ? 3.823 -6.968 -15.609 1.00 91.25 143 ILE A CA 1
ATOM 1116 C C . ILE A 1 143 ? 4.409 -7.400 -14.268 1.00 91.25 143 ILE A C 1
ATOM 1118 O O . ILE A 1 143 ? 3.769 -7.193 -13.243 1.00 91.25 143 ILE A O 1
ATOM 1122 N N . THR A 1 144 ? 5.600 -7.992 -14.257 1.00 90.69 144 THR A N 1
ATOM 1123 C CA . THR A 1 144 ? 6.246 -8.387 -12.997 1.00 90.69 144 THR A CA 1
ATOM 1124 C C . THR A 1 144 ? 6.969 -7.209 -12.338 1.00 90.69 144 THR A C 1
ATOM 1126 O O . THR A 1 144 ? 7.365 -6.250 -13.004 1.00 90.69 144 THR A O 1
ATOM 1129 N N . GLU A 1 145 ? 7.174 -7.288 -11.020 1.00 89.38 145 GLU A N 1
ATOM 1130 C CA . GLU A 1 145 ? 8.013 -6.335 -10.278 1.00 89.38 145 GLU A CA 1
ATOM 1131 C C . GLU A 1 145 ? 9.437 -6.289 -10.844 1.00 89.38 145 GLU A C 1
ATOM 1133 O O . GLU A 1 145 ? 9.979 -5.215 -11.081 1.00 89.38 145 GLU A O 1
ATOM 1138 N N . GLU A 1 146 ? 9.991 -7.449 -11.193 1.00 90.25 146 GLU A N 1
ATOM 1139 C CA . GLU A 1 146 ? 11.317 -7.585 -11.803 1.00 90.25 146 GLU A CA 1
ATOM 1140 C C . GLU A 1 146 ? 11.427 -6.848 -13.145 1.00 90.25 146 GLU A C 1
ATOM 1142 O O . GLU A 1 146 ? 12.436 -6.199 -13.411 1.00 90.25 146 GLU A O 1
ATOM 1147 N N . GLU A 1 147 ? 10.393 -6.914 -13.994 1.00 91.75 147 GLU A N 1
ATOM 1148 C CA . GLU A 1 147 ? 10.359 -6.179 -15.263 1.00 91.75 147 GLU A CA 1
ATOM 1149 C C . GLU A 1 147 ? 10.387 -4.658 -15.027 1.00 91.75 147 GLU A C 1
ATOM 1151 O O . GLU A 1 147 ? 11.051 -3.928 -15.766 1.00 91.75 147 GLU A O 1
ATOM 1156 N N . VAL A 1 148 ? 9.679 -4.167 -14.004 1.00 90.75 148 VAL A N 1
ATOM 1157 C CA . VAL A 1 148 ? 9.648 -2.737 -13.656 1.00 90.75 148 VAL A CA 1
ATOM 1158 C C . VAL A 1 148 ? 10.975 -2.289 -13.045 1.00 90.75 148 VAL A C 1
ATOM 1160 O O . VAL A 1 148 ? 11.511 -1.257 -13.453 1.00 90.75 148 VAL A O 1
ATOM 1163 N N . GLU A 1 149 ? 11.537 -3.069 -12.125 1.00 91.19 149 GLU A N 1
ATOM 1164 C CA . GLU A 1 149 ? 12.834 -2.791 -11.502 1.00 91.19 149 GLU A CA 1
ATOM 1165 C C . GLU A 1 149 ? 13.978 -2.833 -12.522 1.00 91.19 149 GLU A C 1
ATOM 1167 O O . GLU A 1 149 ? 14.851 -1.967 -12.500 1.00 91.19 149 GLU A O 1
ATOM 1172 N N . ALA A 1 150 ? 13.942 -3.757 -13.487 1.00 92.88 150 ALA A N 1
ATOM 1173 C CA . ALA A 1 150 ? 14.891 -3.771 -14.598 1.00 92.88 150 ALA A CA 1
ATOM 1174 C C . ALA A 1 150 ? 14.813 -2.475 -15.423 1.00 92.88 150 ALA A C 1
ATOM 1176 O O . ALA A 1 150 ? 15.844 -1.866 -15.709 1.00 92.88 150 ALA A O 1
ATOM 1177 N N . MET A 1 151 ? 13.601 -1.999 -15.745 1.00 92.19 151 MET A N 1
ATOM 1178 C CA . MET A 1 151 ? 13.423 -0.719 -16.441 1.00 92.19 151 MET A CA 1
ATOM 1179 C C . MET A 1 151 ? 13.939 0.465 -15.615 1.00 92.19 151 MET A C 1
ATOM 1181 O O . MET A 1 151 ? 14.607 1.332 -16.173 1.00 92.19 151 MET A O 1
ATOM 1185 N N . LYS A 1 152 ? 13.684 0.513 -14.300 1.00 90.44 152 LYS A N 1
ATOM 1186 C CA . LYS A 1 152 ? 14.251 1.551 -13.419 1.00 90.44 152 LYS A CA 1
ATOM 1187 C C . LYS A 1 152 ? 15.781 1.492 -13.398 1.00 90.44 152 LYS A C 1
ATOM 1189 O O . LYS A 1 152 ? 16.426 2.527 -13.539 1.00 90.44 152 LYS A O 1
ATOM 1194 N N . GLY A 1 153 ? 16.351 0.293 -13.279 1.00 89.81 153 GLY A N 1
ATOM 1195 C CA . GLY A 1 153 ? 17.795 0.061 -13.265 1.00 89.81 153 GLY A CA 1
ATOM 1196 C C . GLY A 1 153 ? 18.487 0.470 -14.566 1.00 89.81 153 GLY A C 1
ATOM 1197 O O . GLY A 1 153 ? 19.589 1.003 -14.530 1.00 89.81 153 GLY A O 1
ATOM 1198 N N . GLU A 1 154 ? 17.828 0.309 -15.715 1.00 90.12 154 GLU A N 1
ATOM 1199 C CA . GLU A 1 154 ? 18.327 0.812 -17.003 1.00 90.12 154 GLU A CA 1
ATOM 1200 C C . GLU A 1 154 ? 18.350 2.351 -17.109 1.00 90.12 154 GLU A C 1
ATOM 1202 O O . GLU A 1 154 ? 19.010 2.885 -18.003 1.00 90.12 154 GLU A O 1
ATOM 1207 N N . LEU A 1 155 ? 17.614 3.068 -16.250 1.00 86.25 155 LEU A N 1
ATOM 1208 C CA . LEU A 1 155 ? 17.573 4.539 -16.208 1.00 86.25 155 LEU A CA 1
ATOM 1209 C C . LEU A 1 155 ? 18.458 5.153 -15.109 1.00 86.25 155 LEU A C 1
ATOM 1211 O O . LEU A 1 155 ? 18.526 6.389 -15.027 1.00 86.25 155 LEU A O 1
ATOM 1215 N N . ALA A 1 156 ? 19.070 4.315 -14.264 1.00 72.88 156 ALA A N 1
ATOM 1216 C CA . ALA A 1 156 ? 19.937 4.726 -13.162 1.00 72.88 156 ALA A CA 1
ATOM 1217 C C . ALA A 1 156 ? 21.207 5.430 -13.664 1.00 72.88 156 ALA A C 1
ATOM 1219 O O . ALA A 1 156 ? 21.841 4.932 -14.623 1.00 72.88 156 ALA A O 1
#

pLDDT: mean 85.98, std 11.39, range [49.72, 96.5]

Radius of gyration: 20.29 Å; chains: 1; bounding box: 52×29×50 Å